Protein AF-A0A966DQ88-F1 (afdb_monomer)

Sequence (147 aa):
MKRKILSLQDLKNMKNKSVTRSLLKKDKPYKGSTIKNITGNIINQILLQNFEMYLSKKFGWVKEKGVTTEVVFNKIMPTRRQFRADYLIEDIIIEINGGQWINGRHNRGGKGYENDLTKINTAQYYGFKVYQFTYEMLKKQTYKTLL

Foldseek 3Di:
DDDDDQDPVNVVVVVPDPPPPPPPPDDDDDPVVVVVVVVVVVLLVVLVVVVVVVQCVVFNDDPVAGKDAQDFCVVPAVDPHRDTFGIDGPLEGEEEDAQCADPNDGPPDDPVVVVVVVVVVVSVVRPGHYHYHYSVCSVVVVVVVVD

Structure (mmCIF, N/CA/C/O backbone):
data_AF-A0A966DQ88-F1
#
_entry.id   AF-A0A966DQ88-F1
#
loop_
_atom_site.group_PDB
_atom_site.id
_atom_site.type_symbol
_atom_site.label_atom_id
_atom_site.label_alt_id
_atom_site.label_comp_id
_atom_site.label_asym_id
_atom_site.label_entity_id
_atom_site.label_seq_id
_atom_site.pdbx_PDB_ins_code
_atom_site.Cartn_x
_atom_site.Cartn_y
_atom_site.Cartn_z
_atom_site.occupancy
_atom_site.B_iso_or_equiv
_atom_site.auth_seq_id
_atom_site.auth_comp_id
_atom_site.auth_asym_id
_atom_site.auth_atom_id
_atom_site.pdbx_PDB_model_num
ATOM 1 N N . MET A 1 1 ? 19.310 22.795 11.686 1.00 38.47 1 MET A N 1
ATOM 2 C CA . MET A 1 1 ? 20.224 22.735 10.520 1.00 38.47 1 MET A CA 1
ATOM 3 C C . MET A 1 1 ? 19.389 22.423 9.270 1.00 38.47 1 MET A C 1
ATOM 5 O O . MET A 1 1 ? 18.907 21.305 9.142 1.00 38.47 1 MET A O 1
ATOM 9 N N . LYS A 1 2 ? 19.081 23.415 8.416 1.00 36.91 2 LYS A N 1
ATOM 10 C CA . LYS A 1 2 ? 18.219 23.218 7.229 1.00 36.91 2 LYS A CA 1
ATOM 11 C C . LYS A 1 2 ? 18.990 22.419 6.168 1.00 36.91 2 LYS A C 1
ATOM 13 O O . LYS A 1 2 ? 19.964 22.926 5.620 1.00 36.91 2 LYS A O 1
ATOM 18 N N . ARG A 1 3 ? 18.582 21.176 5.883 1.00 36.38 3 ARG A N 1
ATOM 19 C CA . ARG A 1 3 ? 19.137 20.395 4.763 1.00 36.38 3 ARG A CA 1
ATOM 20 C C . ARG A 1 3 ? 18.619 20.988 3.449 1.00 36.38 3 ARG A C 1
ATOM 22 O O . ARG A 1 3 ? 17.412 21.103 3.257 1.00 36.38 3 ARG A O 1
ATOM 29 N N . LYS A 1 4 ? 19.532 21.409 2.573 1.00 43.06 4 LYS A N 1
ATOM 30 C CA . L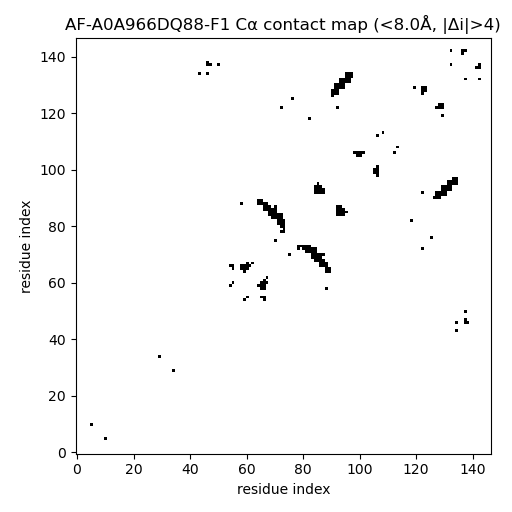YS A 1 4 ? 19.224 21.982 1.256 1.00 43.06 4 LYS A CA 1
ATOM 31 C C . LYS A 1 4 ? 18.750 20.852 0.331 1.00 43.06 4 LYS A C 1
ATOM 33 O O . LYS A 1 4 ? 19.509 19.925 0.070 1.00 43.06 4 LYS A O 1
ATOM 38 N N . ILE A 1 5 ? 17.494 20.904 -0.109 1.00 44.91 5 ILE A N 1
ATOM 39 C CA . ILE A 1 5 ? 16.902 19.923 -1.031 1.00 44.91 5 ILE A CA 1
ATOM 40 C C . ILE A 1 5 ? 17.309 20.318 -2.454 1.00 44.91 5 ILE A C 1
ATOM 42 O O . ILE A 1 5 ? 17.022 21.433 -2.884 1.00 44.91 5 ILE A O 1
ATOM 46 N N . LEU A 1 6 ? 18.003 19.427 -3.162 1.00 47.38 6 LEU A N 1
ATOM 47 C CA . LEU A 1 6 ? 18.362 19.616 -4.570 1.00 47.38 6 LEU A CA 1
ATOM 48 C C . LEU A 1 6 ? 17.158 19.277 -5.456 1.00 47.38 6 LEU A C 1
ATOM 50 O O . LEU A 1 6 ? 16.528 18.232 -5.283 1.00 47.38 6 LEU A O 1
ATOM 54 N N . SER A 1 7 ? 16.839 20.161 -6.399 1.00 55.78 7 SER A N 1
ATOM 55 C CA . SER A 1 7 ? 15.747 19.960 -7.350 1.00 55.78 7 SER A CA 1
ATOM 56 C C . SER A 1 7 ? 16.112 18.915 -8.416 1.00 55.78 7 SER A C 1
ATOM 58 O O . SER A 1 7 ? 17.284 18.625 -8.675 1.00 55.78 7 SER A O 1
ATOM 60 N N . LEU A 1 8 ? 15.105 18.361 -9.099 1.00 46.50 8 LEU A N 1
ATOM 61 C CA . LEU A 1 8 ? 15.322 17.450 -10.233 1.00 46.50 8 LEU A CA 1
ATOM 62 C C . LEU A 1 8 ? 16.096 18.116 -11.389 1.00 46.50 8 LEU A C 1
ATOM 64 O O . LEU A 1 8 ? 16.759 17.413 -12.154 1.00 46.50 8 LEU A O 1
ATOM 68 N N . GLN A 1 9 ? 16.040 19.449 -11.513 1.00 48.62 9 GLN A N 1
ATOM 69 C CA . GLN A 1 9 ? 16.875 20.209 -12.450 1.00 48.62 9 GLN A CA 1
ATOM 70 C C . GLN A 1 9 ? 18.345 20.248 -12.005 1.00 48.62 9 GLN A C 1
ATOM 72 O O . GLN A 1 9 ? 19.231 20.060 -12.840 1.00 48.62 9 GLN A O 1
ATOM 77 N N . ASP A 1 10 ? 18.619 20.386 -10.705 1.00 52.84 10 ASP A N 1
ATOM 78 C CA . ASP A 1 10 ? 19.992 20.422 -10.175 1.00 52.84 10 ASP A CA 1
ATOM 79 C C . ASP A 1 10 ? 20.724 19.089 -10.401 1.00 52.84 10 ASP A C 1
ATOM 81 O O . ASP A 1 10 ? 21.881 19.060 -10.825 1.00 52.84 10 ASP A O 1
ATOM 85 N N . LEU A 1 11 ? 20.015 17.969 -10.223 1.00 53.81 11 LEU A N 1
ATOM 86 C CA . LEU A 1 11 ? 20.544 16.622 -10.472 1.00 53.81 11 LEU A CA 1
ATOM 87 C C . LEU A 1 11 ? 20.826 16.351 -11.959 1.00 53.81 11 LEU A C 1
ATOM 89 O O . LEU A 1 11 ? 21.749 15.602 -12.2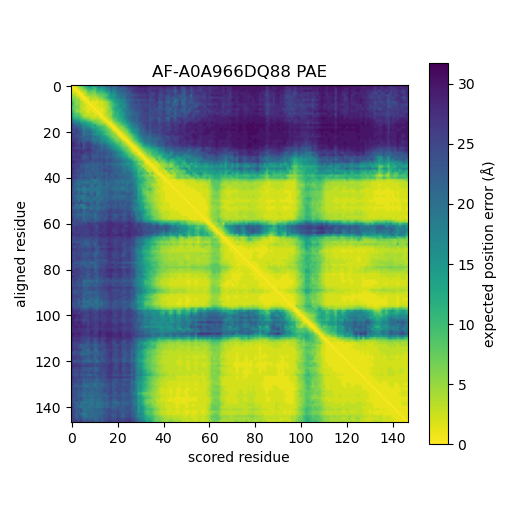86 1.00 53.81 11 LEU A O 1
ATOM 93 N N . LYS A 1 12 ? 20.054 16.957 -12.871 1.00 51.03 12 LYS A N 1
ATOM 94 C CA . LYS A 1 12 ? 20.308 16.866 -14.319 1.00 51.03 12 LYS A CA 1
ATOM 95 C C . LYS A 1 12 ? 21.532 17.689 -14.726 1.00 51.03 12 LYS A C 1
ATOM 97 O O . LYS A 1 12 ? 22.324 17.210 -15.532 1.00 51.03 12 LYS A O 1
ATOM 102 N N . ASN A 1 13 ? 21.740 18.856 -14.115 1.00 48.78 13 ASN A N 1
ATOM 103 C CA . ASN A 1 13 ? 22.903 19.710 -14.383 1.00 48.78 13 ASN A CA 1
ATOM 104 C C . ASN A 1 13 ? 24.222 19.120 -13.851 1.00 48.78 13 ASN A C 1
ATOM 106 O O . ASN A 1 13 ? 25.269 19.300 -14.472 1.00 48.78 13 ASN A O 1
ATOM 110 N N . MET A 1 14 ? 24.187 18.342 -12.762 1.00 52.25 14 MET A N 1
ATOM 111 C CA . MET A 1 14 ? 25.374 17.636 -12.249 1.00 52.25 14 MET A CA 1
ATOM 112 C C . MET A 1 14 ? 25.867 16.507 -13.167 1.00 52.25 14 MET A C 1
ATOM 114 O O . MET A 1 14 ? 27.048 16.170 -13.118 1.00 52.25 14 MET A O 1
ATOM 118 N N . LYS A 1 15 ? 25.018 15.955 -14.048 1.00 50.31 15 LYS A N 1
ATOM 119 C CA . LYS A 1 15 ? 25.431 14.922 -15.019 1.00 50.31 15 LYS A CA 1
ATOM 120 C C . LYS A 1 15 ? 26.309 15.455 -16.159 1.00 50.31 15 LYS A C 1
ATOM 122 O O . LYS A 1 15 ? 26.963 14.652 -16.815 1.00 50.31 15 LYS A O 1
ATOM 127 N N . ASN A 1 16 ? 26.371 16.776 -16.361 1.00 46.09 16 ASN A N 1
ATOM 128 C CA . ASN A 1 16 ? 27.128 17.402 -17.453 1.00 46.09 16 ASN A CA 1
ATOM 129 C C . ASN A 1 16 ? 28.487 17.990 -17.031 1.00 46.09 16 ASN A C 1
ATOM 131 O O . ASN A 1 16 ? 29.249 18.421 -17.895 1.00 46.09 16 ASN A O 1
ATOM 135 N N . LYS A 1 17 ? 28.836 18.000 -15.733 1.00 45.44 17 LYS A N 1
ATOM 136 C CA . LYS A 1 17 ? 30.164 18.440 -15.274 1.00 45.44 17 LYS A CA 1
ATOM 137 C C . LYS A 1 17 ? 31.134 17.260 -15.200 1.00 45.44 17 LYS A C 1
ATOM 139 O O . LYS A 1 17 ? 31.117 16.442 -14.287 1.00 45.44 17 LYS A O 1
ATOM 144 N N . SER A 1 18 ? 32.002 17.224 -16.197 1.00 50.38 18 SER A N 1
ATOM 145 C CA . SER A 1 18 ? 33.220 16.432 -16.332 1.00 50.38 18 SER A CA 1
ATOM 146 C C . SER A 1 18 ? 34.123 16.449 -15.086 1.00 50.38 18 SER A C 1
ATOM 148 O O . SER A 1 18 ? 35.030 17.273 -14.988 1.00 50.38 18 SER A O 1
ATOM 150 N N . VAL A 1 19 ? 33.928 15.508 -14.157 1.00 39.59 19 VAL A N 1
ATOM 151 C CA . VAL A 1 19 ? 34.892 15.239 -13.061 1.00 39.59 19 VAL A CA 1
ATOM 152 C C . VAL A 1 19 ? 35.466 13.813 -13.123 1.00 39.59 19 VAL A C 1
ATOM 154 O O . VAL A 1 19 ? 36.397 13.466 -12.409 1.00 39.59 19 VAL A O 1
ATOM 157 N N . THR A 1 20 ? 35.025 12.973 -14.054 1.00 32.97 20 THR A N 1
ATOM 158 C CA . THR A 1 20 ? 35.411 11.552 -14.097 1.00 32.97 20 THR A CA 1
ATOM 159 C C . THR A 1 20 ? 36.462 11.222 -15.163 1.00 32.97 20 THR A C 1
ATOM 161 O O . THR A 1 20 ? 36.346 10.213 -15.853 1.00 32.97 20 THR A O 1
ATOM 164 N N . ARG A 1 21 ? 37.515 12.042 -15.318 1.00 36.34 21 ARG A N 1
ATOM 165 C CA . ARG A 1 21 ? 38.691 11.673 -16.145 1.00 36.34 21 ARG A CA 1
ATOM 166 C C . ARG A 1 21 ? 39.981 11.394 -15.367 1.00 36.34 21 ARG A C 1
ATOM 168 O O . ARG A 1 21 ? 40.884 10.809 -15.950 1.00 36.34 21 ARG A O 1
ATOM 175 N N . SER A 1 22 ? 40.075 11.706 -14.071 1.00 33.47 22 SER A N 1
ATOM 176 C CA . SER A 1 22 ? 41.320 11.509 -13.300 1.00 33.47 22 SER A CA 1
ATOM 177 C C . SER A 1 22 ? 41.362 10.264 -12.399 1.00 33.47 22 SER A C 1
ATOM 179 O O . SER A 1 22 ? 42.423 9.954 -11.872 1.00 33.47 22 SER A O 1
ATOM 181 N N . LEU A 1 23 ? 40.267 9.505 -12.258 1.00 31.33 23 LEU A N 1
ATOM 182 C CA . LEU A 1 23 ? 40.200 8.320 -11.376 1.00 31.33 23 LEU A CA 1
ATOM 183 C C . LEU A 1 23 ? 40.179 6.967 -12.119 1.00 31.33 23 LEU A C 1
ATOM 185 O O . LEU A 1 23 ? 39.965 5.926 -11.513 1.00 31.33 23 LEU A O 1
ATOM 189 N N . LEU A 1 24 ? 40.435 6.948 -13.431 1.00 35.53 24 LEU A N 1
ATOM 190 C CA . LEU A 1 24 ? 40.400 5.736 -14.272 1.00 35.53 24 LEU A CA 1
ATOM 191 C C . LEU A 1 24 ? 41.721 4.939 -14.296 1.00 35.53 24 LEU A C 1
ATOM 193 O O . LEU A 1 24 ? 42.083 4.361 -15.321 1.00 35.53 24 LEU A O 1
ATOM 197 N N . LYS A 1 25 ? 42.460 4.868 -13.184 1.00 40.53 25 LYS A N 1
ATOM 198 C CA . LYS A 1 25 ? 43.610 3.955 -13.078 1.00 40.53 25 LYS A CA 1
ATOM 199 C C . LYS A 1 25 ? 43.403 2.959 -11.944 1.00 40.53 25 LYS A C 1
ATOM 201 O O . LYS A 1 25 ? 43.475 3.325 -10.781 1.00 40.53 25 LYS A O 1
ATOM 206 N N . LYS A 1 26 ? 43.258 1.696 -12.365 1.00 37.94 26 LYS A N 1
ATOM 207 C CA . LYS A 1 26 ? 43.196 0.455 -11.581 1.00 37.94 26 LYS A CA 1
ATOM 208 C C . LYS A 1 26 ? 41.916 0.277 -10.770 1.00 37.94 26 LYS A C 1
ATOM 210 O O . LYS A 1 26 ? 41.912 0.539 -9.587 1.00 37.94 26 LYS A O 1
ATOM 215 N N . ASP A 1 27 ? 40.883 -0.251 -11.418 1.00 33.94 27 ASP A N 1
ATOM 216 C CA . ASP A 1 27 ? 40.009 -1.267 -10.829 1.00 33.94 27 ASP A CA 1
ATOM 217 C C . ASP A 1 27 ? 39.233 -1.965 -11.949 1.00 33.94 27 ASP A C 1
ATOM 219 O O . ASP A 1 27 ? 38.874 -1.354 -12.958 1.00 33.94 27 ASP A O 1
ATOM 223 N N . LYS A 1 28 ? 39.044 -3.282 -11.816 1.00 36.91 28 LYS A N 1
ATOM 224 C CA . LYS A 1 28 ? 38.321 -4.109 -12.795 1.00 36.91 28 LYS A CA 1
ATOM 225 C C . LYS A 1 28 ? 36.940 -3.486 -13.069 1.00 36.91 28 LYS A C 1
ATOM 227 O O . LYS A 1 28 ? 36.270 -3.097 -12.113 1.00 36.91 28 LYS A O 1
ATOM 232 N N . PRO A 1 29 ? 36.474 -3.407 -14.331 1.00 36.75 29 PRO A N 1
ATOM 233 C CA . PRO A 1 29 ? 35.188 -2.793 -14.633 1.00 36.75 29 PRO A CA 1
ATOM 234 C C . PRO A 1 29 ? 34.067 -3.547 -13.908 1.00 36.75 29 PRO A C 1
ATOM 236 O O . PRO A 1 29 ? 33.826 -4.730 -14.160 1.00 36.75 29 PRO A O 1
ATOM 239 N N . TYR A 1 30 ? 33.378 -2.860 -12.994 1.00 44.97 30 TYR A N 1
ATOM 240 C CA . TYR A 1 30 ? 32.158 -3.369 -12.375 1.00 44.97 30 TYR A CA 1
ATOM 241 C C . TYR A 1 30 ? 31.141 -3.686 -13.481 1.00 44.97 30 TYR A C 1
ATOM 243 O O . TYR A 1 30 ? 30.811 -2.826 -14.300 1.00 44.97 30 TYR A O 1
ATOM 251 N N . LYS A 1 31 ? 30.649 -4.932 -13.524 1.00 45.75 31 LYS A N 1
ATOM 252 C CA . LYS A 1 31 ? 29.680 -5.396 -14.532 1.00 45.75 31 LYS A CA 1
ATOM 253 C C . LYS A 1 31 ? 28.469 -4.451 -14.574 1.00 45.75 31 LYS A C 1
ATOM 255 O O . LYS A 1 31 ? 27.831 -4.208 -13.549 1.00 45.75 31 LYS A O 1
ATOM 260 N N . GLY A 1 32 ? 28.120 -3.952 -15.763 1.00 45.69 32 GLY A N 1
ATOM 261 C CA . GLY A 1 32 ? 27.061 -2.948 -15.967 1.00 45.69 32 GLY A CA 1
ATOM 262 C C . GLY A 1 32 ? 25.667 -3.342 -15.449 1.00 45.69 32 GLY A C 1
ATOM 263 O O . GLY A 1 32 ? 24.852 -2.468 -15.158 1.00 45.69 32 GLY A O 1
ATOM 264 N N . SER A 1 33 ? 25.401 -4.637 -15.246 1.00 52.41 33 SER A N 1
ATOM 265 C CA . SER A 1 33 ? 24.190 -5.140 -14.581 1.00 52.41 33 SER A CA 1
ATOM 266 C C . SER A 1 33 ? 24.096 -4.708 -13.114 1.00 52.41 33 SER A C 1
ATOM 268 O O . SER A 1 33 ? 23.027 -4.318 -12.654 1.00 52.41 33 SER A O 1
ATOM 270 N N . THR A 1 34 ? 25.216 -4.720 -12.387 1.00 57.84 34 THR A N 1
ATOM 271 C CA . THR A 1 34 ? 25.276 -4.349 -10.967 1.00 57.84 34 THR A CA 1
ATOM 272 C C . THR A 1 34 ? 24.998 -2.859 -10.786 1.00 57.84 34 THR A C 1
ATOM 274 O O . THR A 1 34 ? 24.194 -2.477 -9.941 1.00 57.84 34 THR A O 1
ATOM 277 N N . ILE A 1 35 ? 25.578 -2.015 -11.645 1.00 60.62 35 ILE A N 1
ATOM 278 C CA . ILE A 1 35 ? 25.373 -0.558 -11.617 1.00 60.62 35 ILE A CA 1
ATOM 279 C C . ILE A 1 35 ? 23.917 -0.201 -11.958 1.00 60.62 35 ILE A C 1
ATOM 281 O O . ILE A 1 35 ? 23.308 0.634 -11.283 1.00 60.62 35 ILE A O 1
ATOM 285 N N . LYS A 1 36 ? 23.320 -0.860 -12.963 1.00 57.38 36 LYS A N 1
ATOM 286 C CA . LYS A 1 36 ? 21.908 -0.658 -13.332 1.00 57.38 36 LYS A CA 1
ATOM 287 C C . LYS A 1 36 ? 20.962 -1.032 -12.185 1.00 57.38 36 LYS A C 1
ATOM 289 O O . LYS A 1 36 ? 20.030 -0.281 -11.906 1.00 57.38 36 LYS A O 1
ATOM 294 N N . ASN A 1 37 ? 21.244 -2.131 -11.484 1.00 60.50 37 ASN A N 1
ATOM 295 C CA . ASN A 1 37 ? 20.455 -2.581 -10.334 1.00 60.50 37 ASN A CA 1
ATOM 296 C C . ASN A 1 37 ? 20.560 -1.621 -9.137 1.00 60.50 37 ASN A C 1
ATOM 298 O O . ASN A 1 37 ? 19.540 -1.292 -8.536 1.00 60.50 37 ASN A O 1
ATOM 302 N N . ILE A 1 38 ? 21.762 -1.112 -8.834 1.00 67.19 38 ILE A N 1
ATOM 303 C CA . ILE A 1 38 ? 21.965 -0.098 -7.782 1.00 67.19 38 ILE A CA 1
ATOM 304 C C . ILE A 1 38 ? 21.179 1.176 -8.112 1.00 67.19 38 ILE A C 1
ATOM 306 O O . ILE A 1 38 ? 20.452 1.699 -7.271 1.00 67.19 38 ILE A O 1
ATOM 310 N N . THR A 1 39 ? 21.272 1.641 -9.360 1.00 72.12 39 THR A N 1
ATOM 311 C CA . THR A 1 39 ? 20.585 2.863 -9.804 1.00 72.12 39 THR A CA 1
ATOM 312 C C . THR A 1 39 ? 19.062 2.706 -9.740 1.00 72.12 39 THR A C 1
ATOM 314 O O . THR A 1 39 ? 18.372 3.615 -9.286 1.00 72.12 39 THR A O 1
ATOM 317 N N . GLY A 1 40 ? 18.533 1.546 -10.148 1.00 71.62 40 GLY A N 1
ATOM 318 C CA . GLY A 1 40 ? 17.104 1.235 -10.048 1.00 71.62 40 GLY A CA 1
ATOM 319 C C . GLY A 1 40 ? 16.601 1.201 -8.603 1.00 71.62 40 GLY A C 1
ATOM 320 O O . GLY A 1 40 ? 15.556 1.775 -8.310 1.00 71.62 40 GLY A O 1
ATOM 321 N N . ASN A 1 41 ? 17.372 0.607 -7.686 1.00 77.44 41 ASN A N 1
ATOM 322 C CA . ASN A 1 41 ? 17.017 0.556 -6.267 1.00 77.44 41 ASN A CA 1
ATOM 323 C C . ASN A 1 41 ? 16.955 1.967 -5.647 1.00 77.44 41 ASN A C 1
ATOM 325 O O . ASN A 1 41 ? 15.969 2.316 -5.004 1.00 77.44 41 ASN A O 1
ATOM 329 N N . ILE A 1 42 ? 17.940 2.826 -5.941 1.00 82.88 42 ILE A N 1
ATOM 330 C CA . ILE A 1 42 ? 17.944 4.224 -5.474 1.00 82.88 42 ILE A CA 1
ATOM 331 C C . ILE A 1 42 ? 16.725 4.996 -6.002 1.00 82.88 42 ILE A C 1
ATOM 333 O O . ILE A 1 42 ? 16.093 5.739 -5.253 1.00 82.88 42 ILE A O 1
ATOM 337 N N . ILE A 1 43 ? 16.359 4.815 -7.277 1.00 87.12 43 ILE A N 1
ATOM 338 C CA . ILE A 1 43 ? 15.165 5.457 -7.850 1.00 87.12 43 ILE A CA 1
ATOM 339 C C . ILE A 1 43 ? 13.907 5.012 -7.100 1.00 87.12 43 ILE A C 1
ATOM 341 O O . ILE A 1 43 ? 13.112 5.859 -6.700 1.00 87.12 43 ILE A O 1
ATOM 345 N N . ASN A 1 44 ? 13.745 3.709 -6.868 1.00 87.00 44 ASN A N 1
ATOM 346 C CA . ASN A 1 44 ? 12.595 3.170 -6.144 1.00 87.00 44 ASN A CA 1
ATOM 347 C C . ASN A 1 44 ? 12.508 3.719 -4.713 1.00 87.00 44 ASN A C 1
ATOM 349 O O . ASN A 1 44 ? 11.422 4.097 -4.277 1.00 87.00 44 ASN A O 1
ATOM 353 N N . GLN A 1 45 ? 13.640 3.850 -4.014 1.00 85.81 45 GLN A N 1
ATOM 354 C CA . GLN A 1 45 ? 13.688 4.467 -2.684 1.00 85.81 45 GLN A CA 1
ATOM 355 C C . GLN A 1 45 ? 13.235 5.933 -2.705 1.00 85.81 45 GLN A C 1
ATOM 357 O O . GLN A 1 45 ? 12.444 6.341 -1.860 1.00 85.81 45 GLN A O 1
ATOM 362 N N . ILE A 1 46 ? 13.680 6.722 -3.688 1.00 88.19 46 ILE A N 1
ATOM 363 C CA . ILE A 1 46 ? 13.253 8.125 -3.834 1.00 88.19 46 ILE A CA 1
ATOM 364 C C . ILE A 1 46 ? 11.748 8.213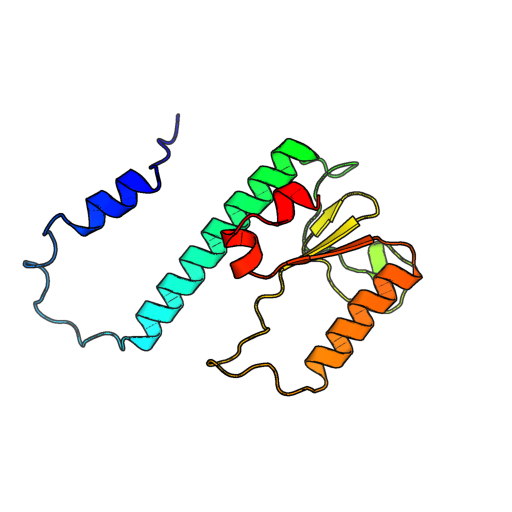 -4.122 1.00 88.19 46 ILE A C 1
ATOM 366 O O . ILE A 1 46 ? 11.060 9.091 -3.600 1.00 88.19 46 ILE A O 1
ATOM 370 N N . LEU A 1 47 ? 11.220 7.310 -4.952 1.00 91.88 47 LEU A N 1
ATOM 371 C CA . LEU A 1 47 ? 9.791 7.256 -5.258 1.00 91.88 47 LEU A CA 1
ATOM 372 C C . LEU A 1 47 ? 8.952 6.939 -4.014 1.00 91.88 47 LEU A C 1
ATOM 374 O O . LEU A 1 47 ? 7.950 7.617 -3.792 1.00 91.88 47 LEU A O 1
ATOM 378 N N . LEU A 1 48 ? 9.384 5.978 -3.191 1.00 89.25 48 LEU A N 1
ATOM 379 C CA . LEU A 1 48 ? 8.734 5.666 -1.914 1.00 89.25 48 LEU A CA 1
ATOM 380 C C . LEU A 1 48 ? 8.775 6.856 -0.960 1.00 89.25 48 LEU A C 1
ATOM 382 O O . LEU A 1 48 ? 7.732 7.251 -0.458 1.00 89.25 48 LEU A O 1
ATOM 386 N N . GLN A 1 49 ? 9.932 7.503 -0.794 1.00 87.56 49 GLN A N 1
ATOM 387 C CA . GLN A 1 49 ? 10.049 8.684 0.073 1.00 87.56 49 GLN A CA 1
ATOM 388 C C . GLN A 1 49 ? 9.095 9.811 -0.348 1.00 87.56 49 GLN A C 1
ATOM 390 O O . GLN A 1 49 ? 8.462 10.448 0.494 1.00 87.56 49 GLN A O 1
ATOM 395 N N . ASN A 1 50 ? 8.949 10.056 -1.654 1.00 93.25 50 ASN A N 1
ATOM 396 C CA . ASN A 1 50 ? 8.009 11.059 -2.161 1.00 93.25 50 ASN A CA 1
ATOM 397 C C . ASN A 1 50 ? 6.546 10.669 -1.916 1.00 93.25 50 ASN A C 1
ATOM 399 O O . ASN A 1 50 ? 5.714 11.537 -1.638 1.00 93.25 50 ASN A O 1
ATOM 403 N N . PHE A 1 51 ? 6.230 9.382 -2.040 1.00 93.69 51 PHE A N 1
ATOM 404 C CA . PHE A 1 51 ? 4.902 8.849 -1.769 1.00 93.69 51 PHE A CA 1
ATOM 405 C C . PHE A 1 51 ? 4.557 8.940 -0.277 1.00 93.69 51 PHE A C 1
ATOM 407 O O . PHE A 1 51 ? 3.532 9.511 0.085 1.00 93.69 51 PHE A O 1
ATOM 414 N N . GLU A 1 52 ? 5.459 8.502 0.595 1.00 90.44 52 GLU A N 1
ATOM 415 C CA . GLU A 1 52 ? 5.342 8.611 2.050 1.00 90.44 52 GLU A CA 1
ATOM 416 C C . GLU A 1 52 ? 5.202 10.063 2.508 1.00 90.44 52 GLU A C 1
ATOM 418 O O . GLU A 1 52 ? 4.358 10.371 3.347 1.00 90.44 52 GLU A O 1
ATOM 423 N N . MET A 1 53 ? 5.959 10.989 1.913 1.00 88.69 53 MET A N 1
ATOM 424 C CA . MET A 1 53 ? 5.810 12.422 2.178 1.00 88.69 53 MET A CA 1
ATOM 425 C C . MET A 1 53 ? 4.440 12.961 1.738 1.00 88.69 53 MET A C 1
ATOM 427 O O . MET A 1 53 ? 3.905 13.871 2.372 1.00 88.69 53 MET A O 1
ATOM 431 N N . TYR A 1 54 ? 3.854 12.420 0.669 1.00 93.25 54 TYR A N 1
ATOM 432 C CA . TYR A 1 54 ? 2.487 12.764 0.284 1.00 93.25 54 TYR A CA 1
ATOM 433 C C . TYR A 1 54 ? 1.468 12.228 1.295 1.00 93.25 54 TYR A C 1
ATOM 435 O O . TYR A 1 54 ? 0.642 13.009 1.768 1.00 93.25 54 TYR A O 1
ATOM 443 N N . LEU A 1 55 ? 1.557 10.945 1.670 1.00 90.38 55 LEU A N 1
ATOM 444 C CA . LEU A 1 55 ? 0.647 10.342 2.649 1.00 90.38 55 LEU A CA 1
ATOM 445 C C . LEU A 1 55 ? 0.727 11.068 3.998 1.00 90.38 55 LEU A C 1
ATOM 447 O O . LEU A 1 55 ? -0.298 11.471 4.537 1.00 90.38 55 LEU A O 1
ATOM 451 N N . SER A 1 56 ? 1.948 11.340 4.465 1.00 85.88 56 SER A N 1
ATOM 452 C CA . SER A 1 56 ? 2.265 12.192 5.618 1.00 85.88 56 SER A CA 1
ATOM 453 C C . SER A 1 56 ? 1.468 13.488 5.634 1.00 85.88 56 SER A C 1
ATOM 455 O O . SER A 1 56 ? 0.818 13.838 6.614 1.00 85.88 56 SER A O 1
ATOM 457 N N . LYS A 1 57 ? 1.540 14.226 4.523 1.00 87.81 57 LYS A N 1
ATOM 458 C CA . LYS A 1 57 ? 0.961 15.559 4.413 1.00 87.81 57 LYS A CA 1
ATOM 459 C C . LYS A 1 57 ? -0.561 15.498 4.339 1.00 87.81 57 LYS A C 1
ATOM 461 O O . LYS A 1 57 ? -1.217 16.426 4.800 1.00 87.81 57 LYS A O 1
ATOM 466 N N . LYS A 1 58 ? -1.101 14.449 3.717 1.00 89.38 58 LYS A N 1
ATOM 467 C CA . LYS A 1 58 ? -2.536 14.300 3.480 1.00 89.38 58 LYS A CA 1
ATOM 468 C C . LYS A 1 58 ? -3.282 13.706 4.677 1.00 89.38 58 LYS A C 1
ATOM 470 O O . LYS A 1 58 ? -4.361 14.188 4.991 1.00 89.38 58 LYS A O 1
ATOM 475 N N . PHE A 1 59 ? -2.704 12.702 5.332 1.00 87.44 59 PHE A N 1
ATOM 476 C CA . PHE A 1 59 ? -3.359 11.905 6.376 1.00 87.44 59 PHE A CA 1
ATOM 477 C C . PHE A 1 59 ? -2.697 12.035 7.760 1.00 87.44 59 PHE A C 1
ATOM 479 O O . PHE A 1 59 ? -3.269 11.612 8.758 1.00 87.44 59 PHE A O 1
ATOM 486 N N . GLY A 1 60 ? -1.508 12.641 7.851 1.00 78.44 60 GLY A N 1
ATOM 487 C CA . GLY A 1 60 ? -0.729 12.724 9.089 1.00 78.44 60 GLY A CA 1
ATOM 488 C C . GLY A 1 60 ? 0.045 11.437 9.418 1.00 78.44 60 GLY A C 1
ATOM 489 O O . GLY A 1 60 ? -0.312 10.334 9.003 1.00 78.44 60 GLY A O 1
ATOM 490 N N . TRP A 1 61 ? 1.121 11.567 10.202 1.00 70.38 61 TRP A N 1
ATOM 491 C CA . TRP A 1 61 ? 1.810 10.431 10.834 1.00 70.38 61 TRP A CA 1
ATOM 492 C C . TRP A 1 61 ? 1.439 10.373 12.312 1.00 70.38 61 TRP A C 1
ATOM 494 O O . TRP A 1 61 ? 2.004 11.112 13.116 1.00 70.38 61 TRP A O 1
ATOM 504 N N . VAL A 1 62 ? 0.505 9.503 12.694 1.00 51.91 62 VAL A N 1
ATOM 505 C CA . VAL A 1 62 ? 0.195 9.247 14.108 1.00 51.91 62 VAL A CA 1
ATOM 506 C C . VAL A 1 62 ? -0.211 7.784 14.274 1.00 51.91 62 VAL A C 1
ATOM 508 O O . VAL A 1 62 ? -1.025 7.292 13.505 1.00 51.91 62 VAL A O 1
ATOM 511 N N . LYS A 1 63 ? 0.310 7.088 15.292 1.00 52.69 63 LYS A N 1
ATOM 512 C CA . LYS A 1 63 ? -0.022 5.676 15.581 1.00 52.69 63 LYS A CA 1
ATOM 513 C C . LYS A 1 63 ? -1.514 5.403 15.838 1.00 52.69 63 LYS A C 1
ATOM 515 O O . LYS A 1 63 ? -1.917 4.254 15.744 1.00 52.69 63 LYS A O 1
ATOM 520 N N . GLU A 1 64 ? -2.309 6.423 16.165 1.00 49.78 64 GLU A N 1
ATOM 521 C CA . GLU A 1 64 ? -3.746 6.270 16.450 1.00 49.78 64 GLU A CA 1
ATOM 522 C C . GLU A 1 64 ? -4.668 6.607 15.266 1.00 49.78 64 GLU A C 1
ATOM 524 O O . GLU A 1 64 ? -5.807 6.152 15.269 1.00 49.78 64 GLU A O 1
ATOM 529 N N . LYS A 1 65 ? -4.213 7.386 14.265 1.00 51.84 65 LYS A N 1
ATOM 530 C CA . LYS A 1 65 ? -5.049 7.854 13.128 1.00 51.84 65 LYS A CA 1
ATOM 531 C C . LYS A 1 65 ? -4.316 8.057 11.786 1.00 51.84 65 LYS A C 1
ATOM 533 O O . LYS A 1 65 ? -4.910 8.551 10.838 1.00 51.84 65 LYS A O 1
ATOM 538 N N . GLY A 1 66 ? -3.023 7.755 11.702 1.00 65.00 66 GLY A N 1
ATOM 539 C CA . GLY A 1 66 ? -2.173 8.065 10.548 1.00 65.00 66 GLY A CA 1
ATOM 540 C C . GLY A 1 66 ? -1.646 6.834 9.816 1.00 65.00 66 GLY A C 1
ATOM 541 O O . GLY A 1 66 ? -2.108 5.712 10.010 1.00 65.00 66 GLY A O 1
ATOM 542 N N . VAL A 1 67 ? -0.645 7.057 8.967 1.00 74.75 67 VAL A N 1
ATOM 543 C CA . VAL A 1 67 ? -0.034 6.006 8.140 1.00 74.75 67 VAL A CA 1
ATOM 544 C C . VAL A 1 67 ? 0.744 5.012 9.009 1.00 74.75 67 VAL A C 1
ATOM 546 O O . VAL A 1 67 ? 1.722 5.381 9.663 1.00 74.75 67 VAL A O 1
ATOM 549 N N . THR A 1 68 ? 0.342 3.742 8.980 1.00 83.75 68 THR A N 1
ATOM 550 C CA . THR A 1 68 ? 1.089 2.627 9.585 1.00 83.75 68 THR A CA 1
ATOM 551 C C . THR A 1 68 ? 1.706 1.772 8.486 1.00 83.75 68 THR A C 1
ATOM 553 O O . THR A 1 68 ? 1.054 1.531 7.478 1.00 83.75 68 THR A O 1
ATOM 556 N N . THR A 1 69 ? 2.942 1.305 8.660 1.00 85.19 69 THR A N 1
ATOM 557 C CA . THR A 1 69 ? 3.641 0.473 7.669 1.00 85.19 69 THR A CA 1
ATOM 558 C C . THR A 1 69 ? 3.7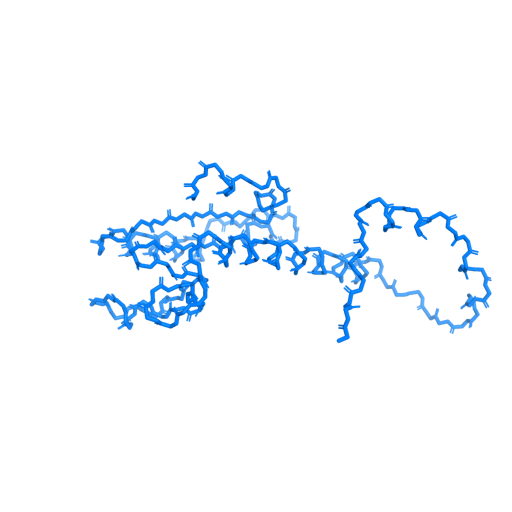55 -0.986 8.104 1.00 85.19 69 THR A C 1
ATOM 560 O O . THR A 1 69 ? 3.728 -1.284 9.301 1.00 85.19 69 THR A O 1
ATOM 563 N N . GLU A 1 70 ? 3.906 -1.895 7.135 1.00 84.44 70 GLU A N 1
ATOM 564 C CA . GLU A 1 70 ? 4.216 -3.321 7.361 1.00 84.44 70 GLU A CA 1
ATOM 565 C C . GLU A 1 70 ? 3.221 -4.031 8.307 1.00 84.44 70 GLU A C 1
ATOM 567 O O . GLU A 1 70 ? 3.588 -4.817 9.192 1.00 84.44 70 GLU A O 1
ATOM 572 N N . VAL A 1 71 ? 1.927 -3.740 8.146 1.00 88.25 71 VAL A N 1
ATOM 573 C CA . VAL A 1 71 ? 0.879 -4.210 9.062 1.00 88.25 71 VAL A CA 1
ATOM 574 C C . VAL A 1 71 ? 0.461 -5.636 8.733 1.00 88.25 71 VAL A C 1
ATOM 576 O O . VAL A 1 71 ? 0.005 -5.934 7.633 1.00 88.25 71 VAL A O 1
ATOM 579 N N . VAL A 1 72 ? 0.567 -6.535 9.713 1.00 93.56 72 VAL A N 1
ATOM 580 C CA . VAL A 1 72 ? 0.149 -7.934 9.554 1.00 93.56 72 VAL A CA 1
ATOM 581 C C . VAL A 1 72 ? -1.374 -8.048 9.652 1.00 93.56 72 VAL A C 1
ATOM 583 O O . VAL A 1 72 ? -1.967 -7.577 10.619 1.00 93.56 72 VAL A O 1
ATOM 586 N N . PHE A 1 73 ? -2.005 -8.726 8.692 1.00 95.69 73 PHE A N 1
ATOM 587 C CA . PHE A 1 73 ? -3.463 -8.822 8.574 1.00 95.69 73 PHE A CA 1
ATOM 588 C C . PHE A 1 73 ? -4.121 -9.389 9.835 1.00 95.69 73 PHE A C 1
ATOM 590 O O . PHE A 1 73 ? -5.095 -8.825 10.317 1.00 95.69 73 PHE A O 1
ATOM 597 N N . ASN A 1 74 ? -3.562 -10.441 10.439 1.00 94.94 74 ASN A N 1
ATOM 598 C CA . ASN A 1 74 ? -4.117 -11.029 11.664 1.00 94.94 74 ASN A CA 1
ATOM 599 C C . ASN A 1 74 ? -4.155 -10.079 12.882 1.00 94.94 74 ASN A C 1
ATOM 601 O O . ASN A 1 74 ? -4.764 -10.427 13.890 1.00 94.94 74 ASN A O 1
ATOM 605 N N . LYS A 1 75 ? -3.509 -8.906 12.814 1.00 93.50 75 LYS A N 1
ATOM 606 C CA . LYS A 1 75 ? -3.580 -7.865 13.850 1.00 93.50 75 LYS A CA 1
ATOM 607 C C . LYS A 1 75 ? -4.734 -6.884 13.642 1.00 93.50 75 LYS A C 1
ATOM 609 O O . LYS A 1 75 ? -5.084 -6.184 14.582 1.00 93.50 75 LYS A O 1
ATOM 614 N N . ILE A 1 76 ? -5.280 -6.807 12.430 1.00 92.81 76 ILE A N 1
ATOM 615 C CA . ILE A 1 76 ? -6.270 -5.792 12.030 1.00 92.81 76 ILE A CA 1
ATOM 616 C C . ILE A 1 76 ? -7.582 -6.390 11.517 1.00 92.81 76 ILE A C 1
ATOM 618 O O . ILE A 1 76 ? -8.560 -5.670 11.362 1.00 92.81 76 ILE A O 1
ATOM 622 N N . MET A 1 77 ? -7.621 -7.697 11.254 1.00 94.69 77 MET A N 1
ATOM 623 C CA . MET A 1 77 ? -8.823 -8.407 10.820 1.00 94.69 77 MET A CA 1
ATOM 624 C C . MET A 1 77 ? -8.814 -9.857 11.339 1.00 94.69 77 MET A C 1
ATOM 626 O O . MET A 1 77 ? -7.734 -10.419 11.560 1.00 94.69 77 MET A O 1
ATOM 630 N N . PRO A 1 78 ? -9.984 -10.4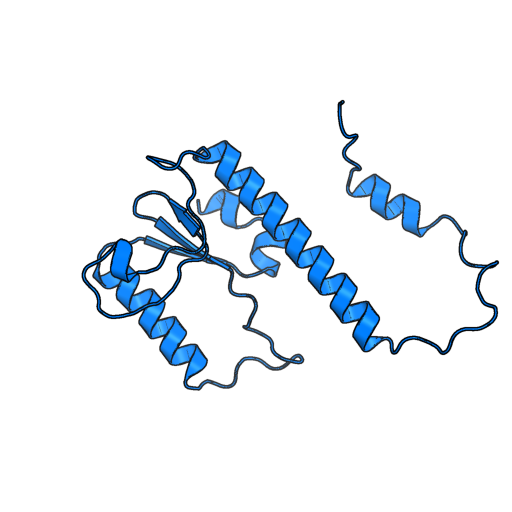99 11.523 1.00 95.69 78 PRO A N 1
ATOM 631 C CA . PRO A 1 78 ? -10.096 -11.828 12.129 1.00 95.69 78 PRO A CA 1
ATOM 632 C C . PRO A 1 78 ? -9.728 -12.949 11.141 1.00 95.69 78 PRO A C 1
ATOM 634 O O . PRO A 1 78 ? -10.543 -13.779 10.750 1.00 95.69 78 PRO A O 1
ATOM 637 N N . THR A 1 79 ? -8.461 -12.992 10.734 1.00 94.19 79 THR A N 1
ATOM 638 C CA . THR A 1 79 ? -7.910 -13.989 9.812 1.00 94.19 79 THR A CA 1
ATOM 639 C C . THR A 1 79 ? -6.693 -14.689 10.404 1.00 94.19 79 THR A C 1
ATOM 641 O O . THR A 1 79 ? -5.918 -14.111 11.160 1.00 94.19 79 THR A O 1
ATOM 644 N N . ARG A 1 80 ? -6.470 -15.946 10.006 1.00 93.31 80 ARG A N 1
ATOM 645 C CA . ARG A 1 80 ? -5.234 -16.685 10.325 1.00 93.31 80 ARG A CA 1
ATOM 646 C C . ARG A 1 80 ? -4.093 -16.383 9.346 1.00 93.31 80 ARG A C 1
ATOM 648 O O . ARG A 1 80 ? -2.982 -16.879 9.524 1.00 93.31 80 ARG A O 1
ATOM 655 N N . ARG A 1 81 ? -4.353 -15.609 8.286 1.00 91.88 81 ARG A N 1
ATOM 656 C CA . ARG A 1 81 ? -3.350 -15.259 7.270 1.00 91.88 81 ARG A CA 1
ATOM 657 C C . ARG A 1 81 ? -2.406 -14.183 7.811 1.00 91.88 81 ARG A C 1
ATOM 659 O O . ARG A 1 81 ? -2.845 -13.185 8.368 1.00 91.88 81 ARG A O 1
ATOM 666 N N . GLN A 1 82 ? -1.106 -14.368 7.602 1.00 92.06 82 GLN A N 1
ATOM 667 C CA . GLN A 1 82 ? -0.063 -13.423 8.025 1.00 92.06 82 GLN A CA 1
ATOM 668 C C . GLN A 1 82 ? 0.436 -12.561 6.859 1.00 92.06 82 GLN A C 1
ATOM 670 O O . GLN A 1 82 ? 1.628 -12.285 6.736 1.00 92.06 82 GLN A O 1
ATOM 675 N N . PHE A 1 83 ? -0.470 -12.166 5.965 1.00 94.31 83 PHE A N 1
ATOM 676 C CA . PHE A 1 83 ? -0.130 -11.189 4.936 1.00 94.31 83 PHE A CA 1
ATOM 677 C C . PHE A 1 83 ? 0.262 -9.861 5.587 1.00 94.31 83 PHE A C 1
ATOM 679 O O . PHE A 1 83 ? -0.253 -9.528 6.652 1.00 94.31 83 PHE A O 1
ATOM 686 N N . ARG A 1 84 ? 1.171 -9.119 4.953 1.00 92.88 84 ARG A N 1
ATOM 687 C CA . ARG A 1 84 ? 1.599 -7.788 5.394 1.00 92.88 84 ARG A CA 1
ATOM 688 C C . ARG A 1 84 ? 1.141 -6.746 4.393 1.00 92.88 84 ARG A C 1
ATOM 690 O O . ARG A 1 84 ? 1.442 -6.927 3.221 1.00 92.88 84 ARG A O 1
ATOM 697 N N . ALA A 1 85 ? 0.417 -5.731 4.846 1.00 94.12 85 ALA A N 1
ATOM 698 C CA . ALA A 1 85 ? 0.154 -4.520 4.081 1.00 94.12 85 ALA A CA 1
ATOM 699 C C . ALA A 1 85 ? 1.379 -3.608 4.120 1.00 94.12 85 ALA A C 1
ATOM 701 O O . ALA A 1 85 ? 1.934 -3.407 5.204 1.00 94.12 85 ALA A O 1
ATOM 702 N N . ASP A 1 86 ? 1.753 -3.018 2.985 1.00 93.31 86 ASP A N 1
ATOM 703 C CA . ASP A 1 86 ? 2.849 -2.043 2.953 1.00 93.31 86 ASP A CA 1
ATOM 704 C C . ASP A 1 86 ? 2.471 -0.790 3.749 1.00 93.31 86 ASP A C 1
ATOM 706 O O . ASP A 1 86 ? 3.244 -0.340 4.597 1.00 93.31 86 ASP A O 1
ATOM 710 N N . TYR A 1 87 ? 1.251 -0.283 3.535 1.00 93.25 87 TYR A N 1
ATOM 711 C CA . TYR A 1 87 ? 0.680 0.826 4.294 1.00 93.25 87 TYR A CA 1
ATOM 712 C C . TYR A 1 87 ? -0.777 0.553 4.688 1.00 93.25 87 TYR A C 1
ATOM 714 O O . TYR A 1 87 ? -1.548 -0.028 3.922 1.00 93.25 87 TYR A O 1
ATOM 722 N N . LEU A 1 88 ? -1.160 1.039 5.866 1.00 93.31 88 LEU A N 1
ATOM 723 C CA . LEU A 1 88 ? -2.522 1.076 6.385 1.00 93.31 88 LEU A CA 1
ATOM 724 C C . LEU A 1 88 ? -2.863 2.505 6.820 1.00 93.31 88 LEU A C 1
ATOM 726 O O . LEU A 1 88 ? -2.095 3.131 7.556 1.00 93.31 88 LEU A O 1
ATOM 730 N N . ILE A 1 89 ? -4.020 2.994 6.379 1.00 91.88 89 ILE A N 1
ATOM 731 C CA . ILE A 1 89 ? -4.601 4.286 6.753 1.00 91.88 89 ILE A CA 1
ATOM 732 C C . ILE A 1 89 ? -6.080 4.032 7.047 1.00 91.88 89 ILE A C 1
ATOM 734 O O . ILE A 1 89 ? -6.853 3.837 6.117 1.00 91.88 89 ILE A O 1
ATOM 738 N N . GLU A 1 90 ? -6.466 3.996 8.322 1.00 89.94 90 GLU A N 1
ATOM 739 C CA . GLU A 1 90 ? -7.830 3.627 8.742 1.00 89.94 90 GLU A CA 1
ATOM 740 C C . GLU A 1 90 ? -8.288 2.279 8.132 1.0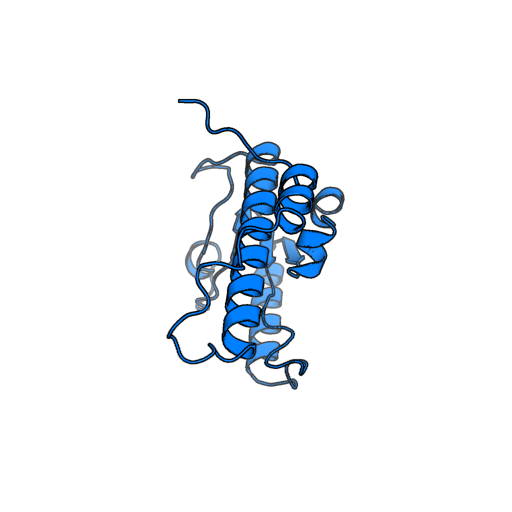0 89.94 90 GLU A C 1
ATOM 742 O O . GLU A 1 90 ? -7.712 1.239 8.455 1.00 89.94 90 GLU A O 1
ATOM 747 N N . ASP A 1 91 ? -9.295 2.287 7.252 1.00 92.81 91 ASP A N 1
ATOM 748 C CA . ASP A 1 91 ? -9.842 1.132 6.522 1.00 92.81 91 ASP A CA 1
ATOM 749 C C . ASP A 1 91 ? -9.234 0.955 5.111 1.00 92.81 91 ASP A C 1
ATOM 751 O O . ASP A 1 91 ? -9.706 0.138 4.313 1.00 92.81 91 ASP A O 1
ATOM 755 N N . ILE A 1 92 ? -8.173 1.702 4.790 1.00 94.75 92 ILE A N 1
ATOM 756 C CA . ILE A 1 92 ? -7.496 1.693 3.490 1.00 94.75 92 ILE A CA 1
ATOM 757 C C . ILE A 1 92 ? -6.139 0.997 3.602 1.00 94.75 92 ILE A C 1
ATOM 759 O O . ILE A 1 92 ? -5.224 1.469 4.276 1.00 94.75 92 ILE A O 1
ATOM 763 N N . ILE A 1 93 ? -5.978 -0.093 2.857 1.00 96.31 93 ILE A N 1
ATOM 764 C CA . ILE A 1 93 ? -4.693 -0.751 2.618 1.00 96.31 93 ILE A CA 1
ATOM 765 C C . ILE A 1 93 ? -4.110 -0.249 1.297 1.00 96.31 93 ILE A C 1
ATOM 767 O O . ILE A 1 93 ? -4.804 -0.171 0.280 1.00 96.31 93 ILE A O 1
ATOM 771 N N . ILE A 1 94 ? -2.816 0.066 1.300 1.00 96.00 94 ILE A N 1
ATOM 772 C CA . ILE A 1 94 ? -2.076 0.435 0.094 1.00 96.00 94 ILE A CA 1
ATOM 773 C C . ILE A 1 94 ? -0.905 -0.527 -0.099 1.00 96.00 94 ILE A C 1
ATOM 775 O O . ILE A 1 94 ? -0.127 -0.752 0.825 1.00 96.00 94 ILE A O 1
ATOM 779 N N . GLU A 1 95 ? -0.774 -1.054 -1.315 1.00 95.75 95 GLU A N 1
ATOM 780 C CA . GLU A 1 95 ? 0.260 -2.008 -1.727 1.00 95.75 95 GLU A CA 1
ATOM 781 C C . GLU A 1 95 ? 1.125 -1.423 -2.850 1.00 95.75 95 GLU A C 1
ATOM 783 O O . GLU A 1 95 ? 0.601 -0.901 -3.843 1.00 95.75 95 GLU A O 1
ATOM 788 N N . ILE A 1 96 ? 2.447 -1.540 -2.724 1.00 93.00 96 ILE A N 1
ATOM 789 C CA . ILE A 1 96 ? 3.437 -1.138 -3.723 1.00 93.00 96 ILE A CA 1
ATOM 790 C C . ILE A 1 96 ? 4.024 -2.384 -4.394 1.00 93.00 96 ILE A C 1
ATOM 792 O O . ILE A 1 96 ? 5.047 -2.954 -4.012 1.00 93.00 96 ILE A O 1
ATOM 796 N N . ASN A 1 97 ? 3.401 -2.780 -5.496 1.00 89.19 97 ASN A N 1
ATOM 797 C CA . ASN A 1 97 ? 3.770 -3.958 -6.263 1.00 89.19 97 ASN A CA 1
ATOM 798 C C . ASN A 1 97 ? 4.999 -3.687 -7.150 1.00 89.19 97 ASN A C 1
ATOM 800 O O . ASN A 1 97 ? 4.900 -3.160 -8.262 1.00 89.19 97 ASN A O 1
ATOM 804 N N . GLY A 1 98 ? 6.181 -4.077 -6.663 1.00 76.75 98 GLY A N 1
ATOM 805 C CA . GLY A 1 98 ? 7.447 -4.009 -7.408 1.00 76.75 98 GLY A CA 1
ATOM 806 C C . GLY A 1 98 ? 7.805 -5.269 -8.205 1.00 76.75 98 GLY A C 1
ATOM 807 O O . GLY A 1 98 ? 8.588 -5.204 -9.151 1.00 76.75 98 GLY A O 1
ATOM 808 N N . GLY A 1 99 ? 7.229 -6.416 -7.836 1.00 64.44 99 GLY A N 1
ATOM 809 C CA . GLY A 1 99 ? 7.604 -7.743 -8.339 1.00 64.44 99 GLY A CA 1
ATOM 810 C C . GLY A 1 99 ? 6.978 -8.158 -9.672 1.00 64.44 99 GLY A C 1
ATOM 811 O O . GLY A 1 99 ? 7.185 -9.288 -10.100 1.00 64.44 99 GLY A O 1
ATOM 812 N N . GLN A 1 100 ? 6.225 -7.280 -10.345 1.00 56.22 100 GLN A N 1
ATOM 813 C CA . GLN A 1 100 ? 5.586 -7.606 -11.630 1.00 56.22 100 GLN A CA 1
ATOM 814 C C . GLN A 1 100 ? 6.595 -8.019 -12.715 1.00 56.22 100 GLN A C 1
ATOM 816 O O . GLN A 1 100 ? 6.236 -8.762 -13.626 1.00 56.22 100 GLN A O 1
ATOM 821 N N . TRP A 1 101 ? 7.853 -7.578 -12.599 1.00 52.25 101 TRP A N 1
ATOM 822 C CA . TRP A 1 101 ? 8.920 -7.853 -13.557 1.00 52.25 101 TRP A CA 1
ATOM 823 C C . TRP A 1 101 ? 10.151 -8.432 -12.858 1.00 52.25 101 TRP A C 1
ATOM 825 O O . TRP A 1 101 ? 10.961 -7.695 -12.299 1.00 52.25 101 TRP A O 1
ATOM 835 N N . ILE A 1 102 ? 10.344 -9.749 -12.944 1.00 54.53 102 ILE A N 1
ATOM 836 C CA . ILE A 1 102 ? 11.585 -10.401 -12.506 1.00 54.53 102 ILE A CA 1
ATOM 837 C C . ILE A 1 102 ? 12.435 -10.661 -13.752 1.00 54.53 102 ILE A C 1
ATOM 839 O O . ILE A 1 102 ? 12.048 -11.416 -14.645 1.00 54.53 102 ILE A O 1
ATOM 843 N N . ASN A 1 103 ? 13.607 -10.022 -13.838 1.00 49.81 103 ASN A N 1
ATOM 844 C CA . ASN A 1 103 ? 14.535 -10.145 -14.973 1.00 49.81 103 ASN A CA 1
ATOM 845 C C . ASN A 1 103 ? 13.906 -9.822 -16.347 1.00 49.81 103 ASN A C 1
ATOM 847 O O . ASN A 1 103 ? 14.179 -10.503 -17.335 1.00 49.81 103 ASN A O 1
ATOM 851 N N . GLY A 1 104 ? 13.036 -8.807 -16.419 1.00 49.72 104 GLY A N 1
ATOM 852 C CA . GLY A 1 104 ? 12.379 -8.403 -17.673 1.00 49.72 104 GLY A CA 1
ATOM 853 C C . GLY A 1 104 ? 11.308 -9.379 -18.172 1.00 49.72 104 GLY A C 1
ATOM 854 O O . GLY A 1 104 ? 10.796 -9.208 -19.275 1.00 49.72 104 GLY A O 1
ATOM 855 N N . ARG A 1 105 ? 10.945 -10.386 -17.369 1.00 48.03 105 ARG A N 1
ATOM 856 C CA . ARG A 1 105 ? 9.808 -11.269 -17.627 1.00 48.03 105 ARG A CA 1
ATOM 857 C C . ARG A 1 105 ? 8.700 -10.958 -16.636 1.00 48.03 105 ARG A C 1
ATOM 859 O O . ARG A 1 105 ? 8.961 -10.800 -15.443 1.00 48.03 105 ARG A O 1
ATOM 866 N N . HIS A 1 106 ? 7.477 -10.873 -17.149 1.00 58.88 106 HIS A N 1
ATOM 867 C CA . HIS A 1 106 ? 6.296 -10.812 -16.304 1.00 58.88 106 HIS A CA 1
ATOM 868 C C . HIS A 1 106 ? 6.269 -12.063 -15.417 1.00 58.88 106 HIS A C 1
ATOM 870 O O . HIS A 1 106 ? 6.692 -13.134 -15.879 1.00 58.88 106 HIS A O 1
ATOM 876 N N . ASN A 1 107 ? 5.808 -11.945 -14.168 1.00 55.69 107 ASN A N 1
ATOM 877 C CA . ASN A 1 107 ? 5.576 -13.123 -13.333 1.00 55.69 107 ASN A CA 1
ATOM 878 C C . ASN A 1 107 ? 4.728 -14.118 -14.139 1.00 55.69 107 ASN A C 1
ATOM 880 O O . ASN A 1 107 ? 3.593 -13.831 -14.516 1.00 55.69 107 ASN A O 1
ATOM 884 N N . ARG A 1 108 ? 5.315 -15.272 -14.475 1.00 53.62 108 ARG A N 1
ATOM 885 C CA . ARG A 1 108 ? 4.586 -16.368 -15.114 1.00 53.62 108 ARG A CA 1
ATOM 886 C C . ARG A 1 108 ? 3.609 -16.857 -14.052 1.00 53.62 108 ARG A C 1
ATOM 888 O O . ARG A 1 108 ? 4.072 -17.282 -12.996 1.00 53.62 108 ARG A O 1
ATOM 895 N N . GLY A 1 109 ? 2.307 -16.677 -14.290 1.00 55.78 109 GLY A N 1
ATOM 896 C CA . GLY A 1 109 ? 1.235 -16.984 -13.340 1.00 55.78 109 GLY A CA 1
ATOM 897 C C . GLY A 1 109 ? 1.527 -18.275 -12.580 1.00 55.78 109 GLY A C 1
ATOM 898 O O . GLY A 1 109 ? 1.710 -19.332 -13.172 1.00 55.78 109 GLY A O 1
ATOM 899 N N . GLY A 1 110 ? 1.682 -18.149 -11.271 1.00 64.06 110 GLY A N 1
ATOM 900 C CA . GLY A 1 110 ? 2.073 -19.226 -10.379 1.00 64.06 110 GLY A CA 1
ATOM 901 C C . GLY A 1 110 ? 1.726 -18.844 -8.949 1.00 64.06 110 GLY A C 1
ATOM 902 O O . GLY A 1 110 ? 1.159 -17.777 -8.709 1.00 64.06 110 GLY A O 1
ATOM 903 N N . LYS A 1 111 ? 2.118 -19.684 -7.989 1.00 73.19 111 LYS A N 1
ATOM 904 C CA . LYS A 1 111 ? 1.735 -19.588 -6.568 1.00 73.19 111 LYS A CA 1
ATOM 905 C C . LYS A 1 111 ? 1.925 -18.202 -5.925 1.00 73.19 111 LYS A C 1
ATOM 907 O O . LYS A 1 111 ? 1.221 -17.873 -4.978 1.00 73.19 111 LYS A O 1
ATOM 912 N N . GLY A 1 112 ? 2.861 -17.387 -6.421 1.00 80.75 112 GLY A N 1
ATOM 913 C CA . GLY A 1 112 ? 3.041 -16.000 -5.976 1.00 80.75 112 GLY A CA 1
ATOM 914 C C . GLY A 1 112 ? 1.853 -15.104 -6.331 1.00 80.75 112 GLY A C 1
ATOM 915 O O . GLY A 1 112 ? 1.267 -14.496 -5.446 1.00 80.75 112 GLY A O 1
ATOM 916 N N . TYR A 1 113 ? 1.436 -15.108 -7.598 1.00 83.19 113 TYR A N 1
ATOM 917 C CA . TYR A 1 113 ? 0.321 -14.283 -8.069 1.00 83.19 113 TYR A CA 1
ATOM 918 C C . TYR A 1 113 ? -1.013 -14.691 -7.431 1.00 83.19 113 TYR A C 1
ATOM 920 O O . TYR A 1 113 ? -1.782 -13.838 -7.002 1.00 83.19 113 TYR A O 1
ATOM 928 N N . GLU A 1 114 ? -1.274 -15.994 -7.294 1.00 87.69 114 GLU A N 1
ATOM 929 C CA . GLU A 1 114 ? -2.470 -16.479 -6.589 1.00 87.69 114 GLU A CA 1
ATOM 930 C C . GLU A 1 114 ? -2.473 -16.084 -5.105 1.00 87.69 114 GLU A C 1
ATOM 932 O O . GLU A 1 114 ? -3.525 -15.766 -4.546 1.00 87.69 114 GLU A O 1
ATOM 937 N N . ASN A 1 115 ? -1.304 -16.062 -4.455 1.00 88.50 115 ASN A N 1
ATOM 938 C CA . ASN A 1 115 ? -1.183 -15.566 -3.085 1.00 88.50 115 ASN A CA 1
ATOM 939 C C . ASN A 1 115 ? -1.449 -14.060 -2.998 1.00 88.50 115 ASN A C 1
ATOM 941 O O . ASN A 1 115 ? -2.108 -13.641 -2.046 1.00 88.50 115 ASN A O 1
ATOM 945 N N . ASP A 1 116 ? -0.999 -13.272 -3.976 1.00 89.38 116 ASP A N 1
ATOM 946 C CA . ASP A 1 116 ? -1.300 -11.840 -4.049 1.00 89.38 116 ASP A CA 1
ATOM 947 C C . ASP A 1 116 ? -2.811 -11.624 -4.219 1.00 89.38 116 ASP A C 1
ATOM 949 O O . ASP A 1 116 ? -3.417 -10.891 -3.441 1.00 89.38 116 ASP A O 1
ATOM 953 N N . LEU A 1 117 ? -3.469 -12.351 -5.132 1.00 93.12 117 LEU A N 1
ATOM 954 C CA . LEU A 1 117 ? -4.932 -12.314 -5.265 1.00 93.12 117 LEU A CA 1
ATOM 955 C C . LEU A 1 117 ? -5.637 -12.720 -3.966 1.00 93.12 117 LEU A C 1
ATOM 957 O O . LEU A 1 117 ? -6.569 -12.049 -3.528 1.00 93.12 117 LEU A O 1
ATOM 961 N N . THR A 1 118 ? -5.165 -13.785 -3.311 1.00 94.94 118 THR A N 1
ATOM 962 C CA . THR A 1 118 ? -5.709 -14.231 -2.020 1.00 94.94 118 THR A CA 1
ATOM 963 C C . THR A 1 118 ? -5.567 -13.142 -0.960 1.00 94.94 118 THR A C 1
ATOM 965 O O . THR A 1 118 ? -6.499 -12.921 -0.188 1.00 94.94 118 THR A O 1
ATOM 968 N N . LYS A 1 119 ? -4.426 -12.447 -0.915 1.00 95.06 119 LYS A N 1
ATOM 969 C CA . LYS A 1 119 ? -4.182 -11.325 -0.004 1.00 95.06 119 LYS A CA 1
ATOM 970 C C . LYS A 1 119 ? -5.177 -10.194 -0.251 1.00 95.06 119 LYS A C 1
ATOM 972 O O . LYS A 1 119 ? -5.862 -9.790 0.687 1.00 95.06 119 LYS A O 1
ATOM 977 N N . ILE A 1 120 ? -5.321 -9.746 -1.496 1.00 96.62 120 ILE A N 1
ATOM 978 C CA . ILE A 1 120 ? -6.222 -8.637 -1.844 1.00 96.62 120 ILE A CA 1
ATOM 979 C C . ILE A 1 120 ? -7.691 -9.006 -1.590 1.00 96.62 120 ILE A C 1
ATOM 981 O O . ILE A 1 120 ? -8.430 -8.224 -0.994 1.00 96.62 120 ILE A O 1
ATOM 985 N N . ASN A 1 121 ? -8.111 -10.217 -1.959 1.00 97.62 121 ASN A N 1
ATOM 986 C CA . ASN A 1 121 ? -9.467 -10.700 -1.687 1.00 97.62 121 ASN A CA 1
ATOM 987 C C . ASN A 1 121 ? -9.736 -10.836 -0.184 1.00 97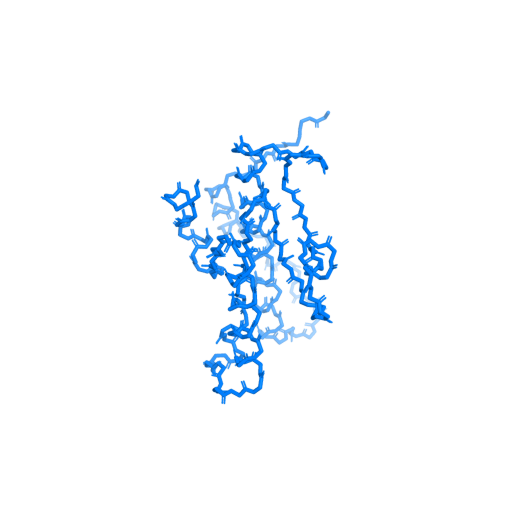.62 121 ASN A C 1
ATOM 989 O O . ASN A 1 121 ? -10.824 -10.493 0.262 1.00 97.62 121 ASN A O 1
ATOM 993 N N . THR A 1 122 ? -8.750 -11.282 0.608 1.00 97.69 122 THR A N 1
ATOM 994 C CA . THR A 1 122 ? -8.891 -11.362 2.073 1.00 97.69 122 THR A CA 1
ATOM 995 C C . THR A 1 122 ? -9.148 -9.981 2.670 1.00 97.69 122 THR A C 1
ATOM 997 O O . THR A 1 122 ? -10.063 -9.837 3.471 1.00 97.69 122 THR A O 1
ATOM 1000 N N . ALA A 1 123 ? -8.376 -8.966 2.270 1.00 97.75 123 ALA A N 1
ATOM 1001 C CA . ALA A 1 123 ? -8.568 -7.601 2.758 1.00 97.75 123 ALA A CA 1
ATOM 1002 C C . ALA A 1 123 ? -9.963 -7.060 2.403 1.00 97.75 123 ALA A C 1
ATOM 1004 O O . ALA A 1 123 ? -10.685 -6.596 3.284 1.00 97.75 123 ALA A O 1
ATOM 1005 N N . GLN A 1 124 ? -10.369 -7.193 1.137 1.00 97.69 124 GLN A N 1
ATOM 1006 C CA . GLN A 1 124 ? -11.676 -6.717 0.670 1.00 97.69 124 GLN A CA 1
ATOM 1007 C C . GLN A 1 124 ? -12.845 -7.453 1.330 1.00 97.69 124 GLN A C 1
ATOM 1009 O O . GLN A 1 124 ? -13.840 -6.826 1.679 1.00 97.69 124 GLN A O 1
ATOM 1014 N N . TYR A 1 125 ? -12.719 -8.765 1.552 1.00 97.81 125 TYR A N 1
ATOM 1015 C CA . TYR A 1 125 ? -13.726 -9.553 2.266 1.00 97.81 125 TYR A CA 1
ATOM 1016 C C . TYR A 1 125 ? -14.004 -8.999 3.671 1.00 97.81 125 TYR A C 1
ATOM 1018 O O . TYR A 1 125 ? -15.150 -8.978 4.108 1.00 97.81 125 TYR A O 1
ATOM 1026 N N . TYR A 1 126 ? -12.972 -8.502 4.362 1.00 97.62 126 TYR A N 1
ATOM 1027 C CA . TYR A 1 126 ? -13.102 -7.874 5.680 1.00 97.62 126 TYR A CA 1
ATOM 1028 C C . TYR A 1 126 ? -13.404 -6.366 5.628 1.00 97.62 126 TYR A C 1
ATOM 1030 O O . TYR A 1 126 ? -13.291 -5.691 6.647 1.00 97.62 126 TYR A O 1
ATOM 1038 N N . GLY A 1 127 ? -13.803 -5.837 4.468 1.00 97.19 127 GLY A N 1
ATOM 1039 C CA . GLY A 1 127 ? -14.277 -4.459 4.319 1.00 97.19 127 GLY A CA 1
ATOM 1040 C C . GLY A 1 127 ? -13.187 -3.412 4.093 1.00 97.19 127 GLY A C 1
ATOM 1041 O O . GLY A 1 127 ? -13.507 -2.229 4.031 1.00 97.19 127 GLY A O 1
ATOM 1042 N N . PHE A 1 128 ? -11.923 -3.812 3.929 1.00 97.25 128 PHE A N 1
ATOM 1043 C CA . PHE A 1 128 ? -10.859 -2.860 3.615 1.00 97.25 128 PHE A CA 1
ATOM 1044 C C . PHE A 1 128 ? -10.926 -2.431 2.149 1.00 97.25 128 PHE A C 1
ATOM 1046 O O . PHE A 1 128 ? -11.053 -3.260 1.241 1.00 97.25 128 PHE A O 1
ATOM 1053 N N . LYS A 1 129 ? -10.743 -1.132 1.901 1.00 97.25 129 LYS A N 1
ATOM 1054 C CA . LYS A 1 129 ? -10.432 -0.629 0.558 1.00 97.25 129 LYS A CA 1
ATOM 1055 C C . LYS A 1 129 ? -8.971 -0.920 0.265 1.00 97.25 129 LYS A C 1
ATOM 1057 O O . LYS A 1 129 ? -8.114 -0.711 1.118 1.00 97.25 129 LYS A O 1
ATOM 1062 N N . VAL A 1 130 ? -8.676 -1.377 -0.947 1.00 97.00 130 VAL A N 1
ATOM 1063 C CA . VAL A 1 130 ? -7.307 -1.731 -1.329 1.00 97.00 130 VAL A CA 1
ATOM 1064 C C . VAL A 1 130 ? -6.892 -0.964 -2.575 1.00 97.00 130 VAL A C 1
ATOM 1066 O O . VAL A 1 130 ? -7.474 -1.150 -3.643 1.00 97.00 130 VAL A O 1
ATOM 1069 N N . TYR A 1 131 ? -5.854 -0.136 -2.453 1.00 97.19 131 TYR A N 1
ATOM 1070 C CA . TYR A 1 131 ? -5.210 0.521 -3.590 1.00 97.19 1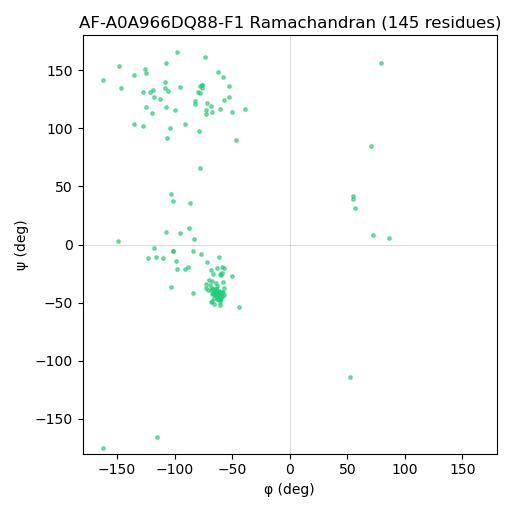31 TYR A CA 1
ATOM 1071 C C . TYR A 1 131 ? -3.863 -0.128 -3.880 1.00 97.19 131 TYR A C 1
ATOM 1073 O O . TYR A 1 131 ? -3.039 -0.319 -2.992 1.00 97.19 131 TYR A O 1
ATOM 1081 N N . GLN A 1 132 ? -3.623 -0.445 -5.147 1.00 95.81 132 GLN A N 1
ATOM 1082 C CA . GLN A 1 132 ? -2.391 -1.086 -5.589 1.00 95.81 132 GLN A CA 1
ATOM 1083 C C . GLN A 1 132 ? -1.667 -0.172 -6.570 1.00 95.81 132 GLN A C 1
ATOM 1085 O O . GLN A 1 132 ? -2.241 0.260 -7.572 1.00 95.81 132 GLN A O 1
ATOM 1090 N N . PHE A 1 133 ? -0.395 0.096 -6.302 1.00 95.25 133 PHE A N 1
ATOM 1091 C CA . PHE A 1 133 ? 0.450 0.924 -7.149 1.00 95.25 133 PHE A CA 1
ATOM 1092 C C . PHE A 1 133 ? 1.706 0.164 -7.554 1.00 95.25 133 PHE A C 1
ATOM 1094 O O . PHE A 1 133 ? 2.244 -0.636 -6.802 1.00 95.25 133 PHE A O 1
ATOM 1101 N N . THR A 1 134 ? 2.216 0.445 -8.746 1.00 93.06 134 THR A N 1
ATOM 1102 C CA . THR A 1 134 ? 3.570 0.042 -9.148 1.00 93.06 134 THR A CA 1
ATOM 1103 C C . THR A 1 134 ? 4.541 1.204 -8.954 1.00 93.06 134 THR A C 1
ATOM 1105 O O . THR A 1 134 ? 4.128 2.363 -8.862 1.00 93.06 134 THR A O 1
ATOM 1108 N N . TYR A 1 135 ? 5.850 0.945 -8.990 1.00 90.44 135 TYR A N 1
ATOM 1109 C CA . TYR A 1 135 ? 6.843 2.030 -9.011 1.00 90.44 135 TYR A CA 1
ATOM 1110 C C . TYR A 1 135 ? 6.661 2.986 -10.204 1.00 90.44 135 TYR A C 1
ATOM 1112 O O . TYR A 1 135 ? 6.880 4.189 -10.070 1.00 90.44 135 TYR A O 1
ATOM 1120 N N . GLU A 1 136 ? 6.189 2.499 -11.356 1.00 91.25 136 GLU A N 1
ATOM 1121 C CA . GLU A 1 136 ? 5.865 3.365 -12.499 1.00 91.25 136 GLU A CA 1
ATOM 1122 C C . GLU A 1 136 ? 4.638 4.251 -12.228 1.00 91.25 136 GLU A C 1
ATOM 1124 O O . GLU A 1 136 ? 4.612 5.410 -12.642 1.00 91.25 136 GLU A O 1
ATOM 1129 N N . MET A 1 137 ? 3.642 3.759 -11.486 1.00 94.19 137 MET A N 1
ATOM 1130 C CA . MET A 1 137 ? 2.511 4.578 -11.029 1.00 94.19 137 MET A CA 1
ATOM 1131 C C . MET A 1 137 ? 2.944 5.628 -10.000 1.00 94.19 137 MET A C 1
ATOM 1133 O O . MET A 1 137 ? 2.515 6.778 -10.093 1.00 94.19 137 MET A O 1
ATOM 1137 N N . LEU A 1 138 ? 3.855 5.279 -9.082 1.00 94.50 138 LEU A N 1
ATOM 1138 C CA . LEU A 1 138 ? 4.469 6.234 -8.148 1.00 94.50 138 LEU A CA 1
ATOM 1139 C C . LEU A 1 138 ? 5.227 7.333 -8.894 1.00 94.50 138 LEU A C 1
ATOM 1141 O O . LEU A 1 138 ? 5.053 8.516 -8.609 1.00 94.50 138 LEU A O 1
ATOM 1145 N N . LYS A 1 139 ? 6.007 6.962 -9.911 1.00 93.62 139 LYS A N 1
ATOM 1146 C CA . LYS A 1 139 ? 6.722 7.907 -10.777 1.00 93.62 139 LYS A CA 1
ATOM 1147 C C . LYS A 1 139 ? 5.778 8.846 -11.529 1.00 93.62 139 LYS A C 1
ATOM 1149 O O . LYS A 1 139 ? 6.071 10.034 -11.640 1.00 93.62 139 LYS A O 1
ATOM 1154 N N . LYS A 1 140 ? 4.643 8.329 -12.012 1.00 95.38 140 LYS A N 1
ATOM 1155 C CA . LYS A 1 140 ? 3.566 9.112 -12.647 1.00 95.38 140 LYS A CA 1
ATOM 1156 C C . LYS A 1 140 ? 2.682 9.862 -11.642 1.00 95.38 140 LYS A C 1
ATOM 1158 O O . LYS A 1 140 ? 1.861 10.671 -12.055 1.00 95.38 140 LYS A O 1
ATOM 1163 N N . GLN A 1 141 ? 2.856 9.613 -10.345 1.00 96.56 141 GLN A N 1
ATOM 1164 C CA . GLN A 1 141 ? 2.095 10.205 -9.244 1.00 96.56 141 GLN A CA 1
ATOM 1165 C C . GLN A 1 141 ? 0.577 9.992 -9.338 1.00 96.56 141 GLN A C 1
ATOM 1167 O O . GLN A 1 141 ? -0.198 10.818 -8.858 1.00 96.56 141 GLN A O 1
ATOM 1172 N N . THR A 1 142 ? 0.136 8.870 -9.914 1.00 95.88 142 THR A N 1
ATOM 1173 C CA . THR A 1 142 ? -1.301 8.568 -10.082 1.00 95.88 142 THR A CA 1
ATOM 1174 C C . THR A 1 142 ? -2.035 8.428 -8.748 1.00 95.88 142 THR A C 1
ATOM 1176 O O . THR A 1 142 ? -3.247 8.583 -8.688 1.00 95.88 142 THR A O 1
ATOM 1179 N N . TYR A 1 143 ? -1.309 8.170 -7.658 1.00 95.06 143 TYR A N 1
ATOM 1180 C CA . TYR A 1 143 ? -1.863 8.136 -6.307 1.00 95.06 143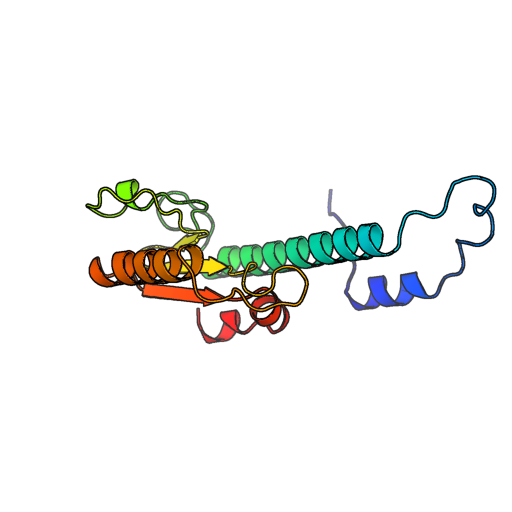 TYR A CA 1
ATOM 1181 C C . TYR A 1 143 ? -2.495 9.468 -5.882 1.00 95.06 143 TYR A C 1
ATOM 1183 O O . TYR A 1 143 ? -3.409 9.458 -5.071 1.00 95.06 143 TYR A O 1
ATOM 1191 N N . LYS A 1 144 ? -2.065 10.608 -6.442 1.00 95.19 144 LYS A N 1
ATOM 1192 C CA . LYS A 1 144 ? -2.586 11.931 -6.058 1.00 95.19 144 LYS A CA 1
ATOM 1193 C C . LYS A 1 144 ? -4.052 12.150 -6.419 1.00 95.19 144 LYS A C 1
ATOM 1195 O O . LYS A 1 144 ? -4.684 13.010 -5.816 1.00 95.19 144 LYS A O 1
ATOM 1200 N N . THR A 1 145 ? -4.542 11.445 -7.435 1.00 93.75 145 THR A N 1
ATOM 1201 C CA . THR A 1 145 ? -5.929 11.538 -7.909 1.00 93.75 145 THR A CA 1
ATOM 1202 C C . THR A 1 145 ? -6.810 10.419 -7.363 1.00 93.75 145 THR A C 1
ATOM 1204 O O . THR A 1 145 ? -8.022 10.494 -7.512 1.00 93.75 145 THR A O 1
ATOM 1207 N N . LEU A 1 146 ? -6.210 9.368 -6.796 1.00 92.44 146 LEU A N 1
ATOM 1208 C CA . LEU A 1 146 ? -6.911 8.168 -6.330 1.00 92.44 146 LEU A CA 1
ATOM 1209 C C . LEU A 1 146 ? -7.079 8.129 -4.808 1.00 92.44 146 LEU A C 1
ATOM 1211 O O . LEU A 1 146 ? -8.100 7.645 -4.331 1.00 92.44 146 LEU A O 1
ATOM 1215 N N . LEU A 1 147 ? -6.081 8.618 -4.068 1.00 90.62 147 LEU A N 1
ATOM 1216 C CA . LEU A 1 147 ? -6.108 8.779 -2.614 1.00 90.62 147 LEU A CA 1
ATOM 1217 C C . LEU A 1 147 ? -6.485 10.210 -2.289 1.00 90.62 147 LEU A C 1
ATOM 1219 O O . LEU A 1 147 ? -7.195 10.452 -1.292 1.00 90.62 147 LEU A O 1
#

Secondary structure (DSSP, 8-state):
----PPPHHHHHHHTTS--TTSS-SS-PPPPHHHHHHHHHHHHHHHHHHHHHHHHHHHH---TTTS-EEEEEGGGTSS-S---EEEEEETTEEEEE--TTEETTEE--SSHHHHHHHHHHHHHHHTT-EEEEE-HHHHHHTTHHHH-

Solvent-accessible surface area (backbone atoms only — not comparable to full-atom values): 9050 Å² total; per-residue (Å²): 134,86,80,84,83,78,51,78,65,54,61,57,57,57,74,72,61,89,72,84,78,85,76,86,73,89,74,82,82,76,58,68,68,60,56,52,50,54,54,51,52,54,51,51,52,54,42,48,52,56,47,50,54,48,48,37,73,74,57,34,78,38,101,89,72,16,64,41,64,66,43,45,40,50,81,80,44,104,49,93,54,79,49,65,36,53,29,37,42,88,60,35,38,36,39,76,54,69,70,60,53,57,93,89,35,63,65,72,88,43,77,66,54,56,48,51,51,50,50,56,49,52,43,43,73,74,67,31,47,76,48,79,37,35,65,69,40,51,72,69,46,54,59,76,83,74,110

Nearest PDB structures (foldseek):
  4u5r-assembly1_C  TM=3.520E-01  e=3.920E+00  Rhodococcus jostii RHA1
  4u5p-assembly1_A  TM=3.534E-01  e=4.192E+00  Rhodococcus jostii RHA1

Radius of gyration: 19.76 Å; Cα contacts (8 Å, |Δi|>4): 127; chains: 1; bounding box: 58×43×34 Å

Mean predicted aligned error: 13.06 Å

pLDDT: mean 75.0, std 21.76, range [31.33, 97.81]